Protein AF-A0A2V4IR05-F1 (afdb_monomer_lite)

Sequence (69 aa):
LAPFISVRPTLTREEAMSAAVEVATAMSDVLDIYFKTEPGETQDRLFTASDYLGQLACALLEHKPQVQP

Structure (mmCIF, N/CA/C/O backbone):
data_AF-A0A2V4IR05-F1
#
_entry.id   AF-A0A2V4IR05-F1
#
loop_
_atom_site.group_PDB
_atom_site.id
_atom_site.type_symbol
_atom_site.label_atom_id
_atom_site.label_alt_id
_atom_site.label_comp_id
_atom_site.label_asym_id
_atom_site.label_entity_id
_atom_site.label_seq_id
_atom_site.pdbx_PDB_ins_code
_atom_site.Cartn_x
_atom_site.Cartn_y
_atom_site.Cartn_z
_atom_site.occupancy
_atom_site.B_iso_or_equiv
_atom_site.auth_seq_id
_atom_site.auth_comp_id
_atom_site.auth_asym_id
_atom_site.auth_atom_id
_atom_site.pdbx_PDB_model_num
ATOM 1 N N . LEU A 1 1 ? 1.895 -18.122 -2.108 1.00 45.88 1 LEU A N 1
ATOM 2 C CA . LEU A 1 1 ? 1.747 -17.112 -3.180 1.00 45.88 1 LEU A CA 1
ATOM 3 C C . LEU A 1 1 ? 0.282 -16.712 -3.218 1.00 45.88 1 LEU A C 1
ATOM 5 O O . LEU A 1 1 ? -0.543 -17.552 -3.556 1.00 45.88 1 LEU A O 1
ATOM 9 N N . ALA A 1 2 ? -0.052 -15.511 -2.740 1.00 40.38 2 ALA A N 1
ATOM 10 C CA . ALA A 1 2 ? -1.435 -15.041 -2.718 1.00 40.38 2 ALA A CA 1
ATOM 11 C C . ALA A 1 2 ? -1.954 -14.916 -4.171 1.00 40.38 2 ALA A C 1
ATOM 13 O O . ALA A 1 2 ? -1.274 -14.283 -4.979 1.00 40.38 2 ALA A O 1
ATOM 14 N N . PRO A 1 3 ? -3.119 -15.495 -4.531 1.00 51.19 3 PRO A N 1
ATOM 15 C CA . PRO A 1 3 ? -3.579 -15.611 -5.925 1.00 51.19 3 PRO A CA 1
ATOM 16 C C . PRO A 1 3 ? -3.897 -14.284 -6.635 1.00 51.19 3 PRO A C 1
ATOM 18 O O . PRO A 1 3 ? -4.284 -14.295 -7.799 1.00 51.19 3 PRO A O 1
ATOM 21 N N . PHE A 1 4 ? -3.787 -13.149 -5.943 1.00 44.06 4 PHE A N 1
ATOM 22 C CA . PHE A 1 4 ? -4.341 -11.866 -6.381 1.00 44.06 4 PHE A CA 1
ATOM 23 C C . PHE A 1 4 ? -3.295 -10.858 -6.854 1.00 44.06 4 PHE A C 1
ATOM 25 O O . PHE A 1 4 ? -3.662 -9.795 -7.347 1.00 44.06 4 PHE A O 1
ATOM 32 N N . ILE A 1 5 ? -2.003 -11.177 -6.751 1.00 45.38 5 ILE A N 1
ATOM 33 C CA . ILE A 1 5 ? -0.951 -10.281 -7.229 1.00 45.38 5 ILE A CA 1
ATOM 34 C C . ILE A 1 5 ? -0.481 -10.766 -8.602 1.00 45.38 5 ILE A C 1
ATOM 36 O O . ILE A 1 5 ? 0.377 -11.638 -8.718 1.00 45.38 5 ILE A O 1
ATOM 40 N N . SER A 1 6 ? -1.046 -10.178 -9.658 1.00 45.16 6 SER A N 1
ATOM 41 C CA . SER A 1 6 ? -0.462 -10.240 -10.998 1.00 45.16 6 SER A CA 1
ATOM 42 C C . SER A 1 6 ? 0.346 -8.963 -11.221 1.00 45.16 6 SER A C 1
ATOM 44 O O . SER A 1 6 ? -0.197 -7.927 -11.597 1.00 45.16 6 SER A O 1
ATOM 46 N N . VAL A 1 7 ? 1.650 -9.013 -10.931 1.00 54.69 7 VAL A N 1
ATOM 47 C CA . VAL A 1 7 ? 2.565 -7.904 -11.235 1.00 54.69 7 VAL A CA 1
ATOM 48 C C . VAL A 1 7 ? 2.842 -7.930 -12.737 1.00 54.69 7 VAL A C 1
ATOM 50 O O . VAL A 1 7 ? 3.531 -8.818 -13.232 1.00 54.69 7 VAL A O 1
ATOM 53 N N . ARG A 1 8 ? 2.304 -6.964 -13.482 1.00 57.34 8 ARG A N 1
ATOM 54 C CA . ARG A 1 8 ? 2.705 -6.693 -14.870 1.00 57.34 8 ARG A CA 1
ATOM 55 C C . ARG A 1 8 ? 3.297 -5.285 -14.937 1.00 57.34 8 ARG A C 1
ATOM 57 O O . ARG A 1 8 ? 2.521 -4.346 -15.094 1.00 57.34 8 ARG A O 1
ATOM 64 N N . PRO A 1 9 ? 4.622 -5.088 -14.807 1.00 61.75 9 PRO A N 1
ATOM 65 C CA . PRO A 1 9 ? 5.175 -3.749 -14.862 1.00 61.75 9 PRO A CA 1
ATOM 66 C C . PRO A 1 9 ? 5.698 -3.454 -16.271 1.00 61.75 9 PRO A C 1
ATOM 68 O O . PRO A 1 9 ? 6.663 -4.051 -16.737 1.00 61.75 9 PRO A O 1
ATOM 71 N N . THR A 1 10 ? 5.057 -2.496 -16.937 1.00 69.62 10 THR A N 1
ATOM 72 C CA . THR A 1 10 ? 5.671 -1.668 -17.991 1.00 69.62 10 THR A CA 1
ATOM 73 C C . THR A 1 10 ? 6.403 -0.457 -17.403 1.00 69.62 10 THR A C 1
ATOM 75 O O . THR A 1 10 ? 6.896 0.374 -18.157 1.00 69.62 10 THR A O 1
ATOM 78 N N . LEU A 1 11 ? 6.437 -0.337 -16.071 1.00 70.00 11 LEU A N 1
ATOM 79 C CA . LEU A 1 11 ? 7.081 0.761 -15.360 1.00 70.00 11 LEU A CA 1
ATOM 80 C C . LEU A 1 11 ? 8.602 0.663 -15.485 1.00 70.00 11 LEU A C 1
ATOM 82 O O . LEU A 1 11 ? 9.189 -0.417 -15.391 1.00 70.00 11 LEU A O 1
ATOM 86 N N . THR A 1 12 ? 9.236 1.812 -15.658 1.00 83.50 12 THR A N 1
ATOM 87 C CA . THR A 1 12 ? 10.670 1.978 -15.459 1.00 83.50 12 THR A CA 1
ATOM 88 C C . THR A 1 12 ? 11.024 1.800 -13.981 1.00 83.50 12 THR A C 1
ATOM 90 O O . THR A 1 12 ? 10.189 1.927 -13.083 1.00 83.50 12 THR A O 1
ATOM 93 N N . ARG A 1 13 ? 12.307 1.549 -13.708 1.00 80.75 13 ARG A N 1
ATOM 94 C CA . ARG A 1 13 ? 12.812 1.401 -12.337 1.00 80.75 13 ARG A CA 1
ATOM 95 C C . ARG A 1 13 ? 12.527 2.621 -11.460 1.00 80.75 13 ARG A C 1
ATOM 97 O O . ARG A 1 13 ? 12.245 2.462 -10.276 1.00 80.75 13 ARG A O 1
ATOM 104 N N . GLU A 1 14 ? 12.617 3.816 -12.034 1.00 84.62 14 GLU A N 1
ATOM 105 C CA . GLU A 1 14 ? 12.354 5.071 -11.329 1.00 84.62 14 GLU A CA 1
ATOM 106 C C . GLU A 1 14 ? 10.872 5.201 -10.956 1.00 84.62 14 GLU A C 1
ATOM 108 O O . GLU A 1 14 ? 10.555 5.458 -9.796 1.00 84.62 14 GLU A O 1
ATOM 113 N N . GLU A 1 15 ? 9.964 4.910 -11.892 1.00 84.38 15 GLU A N 1
ATOM 114 C CA . GLU A 1 15 ? 8.518 4.907 -11.635 1.00 84.38 15 GLU A CA 1
ATOM 115 C C . GLU A 1 15 ? 8.129 3.865 -10.578 1.00 84.38 15 GLU A C 1
ATOM 117 O O . GLU A 1 15 ? 7.322 4.148 -9.695 1.00 84.38 15 GLU A O 1
ATOM 122 N N . ALA A 1 16 ? 8.737 2.677 -10.616 1.00 83.75 16 ALA A N 1
ATOM 123 C CA . ALA A 1 16 ? 8.506 1.645 -9.610 1.00 83.75 16 ALA A CA 1
ATOM 124 C C . ALA A 1 16 ? 9.004 2.058 -8.217 1.00 83.75 16 ALA A C 1
ATOM 126 O O . ALA A 1 16 ? 8.325 1.795 -7.227 1.00 83.75 16 ALA A O 1
ATOM 127 N N . MET A 1 17 ? 10.159 2.729 -8.121 1.00 84.88 17 MET A N 1
ATOM 128 C CA . MET A 1 17 ? 10.644 3.280 -6.851 1.00 84.88 17 MET A CA 1
ATOM 129 C C . MET A 1 17 ? 9.726 4.388 -6.330 1.00 84.88 17 MET A C 1
ATOM 131 O O . MET A 1 17 ? 9.417 4.385 -5.141 1.00 84.88 17 MET A O 1
ATOM 135 N N . SER A 1 18 ? 9.251 5.291 -7.193 1.00 86.88 18 SER A N 1
ATOM 136 C CA . SER A 1 18 ? 8.287 6.329 -6.798 1.00 86.88 18 SER A CA 1
ATOM 137 C C . SER A 1 18 ? 6.995 5.708 -6.267 1.00 86.88 18 SER A C 1
ATOM 139 O O . SER A 1 18 ? 6.558 6.029 -5.163 1.00 86.88 18 SER A O 1
ATOM 141 N N . ALA A 1 19 ? 6.435 4.740 -6.997 1.00 85.06 19 ALA A N 1
ATOM 142 C CA . ALA A 1 19 ? 5.243 4.016 -6.572 1.00 85.06 19 ALA A CA 1
ATOM 143 C C . ALA A 1 19 ? 5.471 3.248 -5.257 1.00 85.06 19 ALA A C 1
ATOM 145 O O . ALA A 1 19 ? 4.595 3.220 -4.398 1.00 85.06 19 ALA A O 1
ATOM 146 N N . ALA A 1 20 ? 6.652 2.653 -5.055 1.00 87.38 20 ALA A N 1
ATOM 147 C CA . ALA A 1 20 ? 6.976 1.967 -3.805 1.00 87.38 20 ALA A CA 1
ATOM 148 C C . ALA A 1 20 ? 6.971 2.921 -2.603 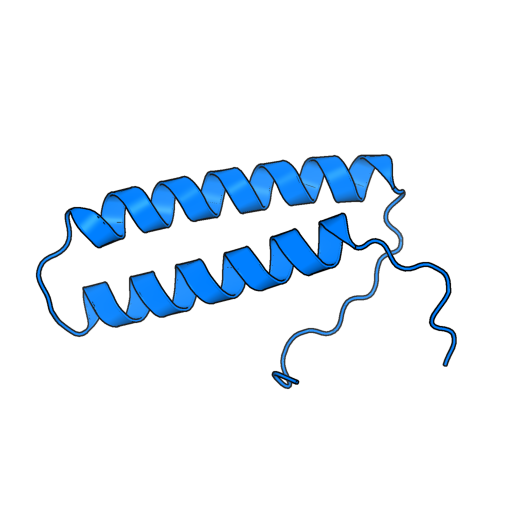1.00 87.38 20 ALA A C 1
ATOM 150 O O . ALA A 1 20 ? 6.499 2.547 -1.530 1.00 87.38 20 ALA A O 1
ATOM 151 N N . VAL A 1 21 ? 7.476 4.146 -2.782 1.00 88.50 21 VAL A N 1
ATOM 152 C CA . VAL A 1 21 ? 7.452 5.182 -1.741 1.00 88.50 21 VAL A CA 1
ATOM 153 C C . VAL A 1 21 ? 6.014 5.580 -1.415 1.00 88.50 21 VAL A C 1
ATOM 155 O O . VAL A 1 21 ? 5.657 5.598 -0.242 1.00 88.50 21 VAL A O 1
ATOM 158 N N . GLU A 1 22 ? 5.171 5.817 -2.422 1.00 88.19 22 GLU A N 1
ATOM 159 C CA . GLU A 1 22 ? 3.750 6.137 -2.213 1.00 88.19 22 GLU A CA 1
ATOM 160 C C . GLU A 1 22 ? 3.017 5.029 -1.445 1.00 88.19 22 GLU A C 1
ATOM 162 O O . GLU A 1 22 ? 2.288 5.302 -0.489 1.00 88.19 22 GLU A O 1
ATOM 167 N N . VAL A 1 23 ? 3.257 3.765 -1.806 1.00 88.62 23 VAL A N 1
ATOM 168 C CA . VAL A 1 23 ? 2.679 2.609 -1.107 1.00 88.62 23 VAL A CA 1
ATOM 169 C C . VAL A 1 23 ? 3.188 2.522 0.337 1.00 88.62 23 VAL A C 1
ATOM 171 O O . VAL A 1 23 ? 2.403 2.240 1.243 1.00 88.62 23 VAL A O 1
ATOM 174 N N . ALA A 1 24 ? 4.471 2.800 0.585 1.00 88.19 24 ALA A N 1
ATOM 175 C CA . ALA A 1 24 ? 5.029 2.826 1.937 1.00 88.19 24 ALA A CA 1
ATOM 176 C C . ALA A 1 24 ? 4.436 3.958 2.798 1.00 88.19 24 ALA A C 1
ATOM 178 O O . ALA A 1 24 ? 4.188 3.763 3.993 1.00 88.19 24 ALA A O 1
ATOM 179 N N . THR A 1 25 ? 4.159 5.123 2.204 1.00 89.25 25 THR A N 1
ATOM 180 C CA . THR A 1 25 ? 3.445 6.217 2.875 1.00 89.25 25 THR A CA 1
ATOM 181 C C . THR A 1 25 ? 2.018 5.801 3.222 1.00 89.25 25 THR A C 1
ATOM 183 O O . THR A 1 25 ? 1.635 5.890 4.385 1.00 89.25 25 THR A O 1
ATOM 186 N N . ALA A 1 26 ? 1.272 5.236 2.268 1.00 87.06 26 ALA A N 1
ATOM 187 C CA . ALA A 1 26 ? -0.085 4.749 2.517 1.00 87.06 26 ALA A CA 1
ATOM 188 C C . ALA A 1 26 ? -0.124 3.666 3.612 1.00 87.06 26 ALA A C 1
ATOM 190 O O . ALA A 1 26 ? -1.016 3.658 4.458 1.00 87.06 26 ALA A O 1
ATOM 191 N N . MET A 1 27 ? 0.866 2.768 3.642 1.00 89.56 27 MET A N 1
ATOM 192 C CA . MET A 1 27 ? 1.004 1.773 4.707 1.00 89.56 27 MET A CA 1
ATOM 193 C C . MET A 1 27 ? 1.233 2.427 6.075 1.00 89.56 27 MET A C 1
ATOM 195 O O . MET A 1 27 ? 0.657 1.982 7.065 1.00 89.56 27 MET A O 1
ATOM 199 N N . SER A 1 28 ? 2.039 3.490 6.134 1.00 89.69 28 SER A N 1
ATOM 200 C CA . SER A 1 28 ? 2.281 4.241 7.373 1.00 89.69 28 SER A CA 1
ATOM 201 C C . SER A 1 28 ? 0.995 4.879 7.907 1.00 89.69 28 SER A C 1
ATOM 203 O O . SER A 1 28 ? 0.725 4.774 9.102 1.00 89.69 28 SER A O 1
ATOM 205 N N . ASP A 1 29 ? 0.164 5.450 7.030 1.00 89.81 29 ASP A N 1
ATOM 206 C CA . ASP A 1 29 ? -1.131 6.031 7.411 1.00 89.81 29 ASP A CA 1
ATOM 207 C C . ASP A 1 29 ? -2.096 4.964 7.951 1.00 89.81 29 ASP A C 1
ATOM 209 O O . ASP A 1 29 ? -2.753 5.159 8.976 1.00 89.81 29 ASP A O 1
ATOM 213 N N . VAL A 1 30 ? -2.153 3.794 7.305 1.00 89.31 30 VAL A N 1
ATOM 214 C CA . VAL A 1 30 ? -2.975 2.664 7.772 1.00 89.31 30 VAL A CA 1
ATOM 215 C C . VAL A 1 30 ? -2.498 2.161 9.134 1.00 89.31 30 VAL A C 1
ATOM 217 O O . VAL A 1 30 ? -3.330 1.883 9.999 1.00 89.31 30 VAL A O 1
ATOM 220 N N . LEU A 1 31 ? -1.183 2.067 9.353 1.00 89.44 31 LEU A N 1
ATOM 221 C CA . LEU A 1 31 ? -0.619 1.647 10.637 1.00 89.44 31 LEU A CA 1
ATOM 222 C C . LEU A 1 31 ? -0.895 2.670 11.747 1.00 89.44 31 LEU A C 1
ATOM 224 O O . LEU A 1 31 ? -1.232 2.275 12.862 1.00 89.44 31 LEU A O 1
ATOM 228 N N . ASP A 1 32 ? -0.822 3.970 11.456 1.00 92.75 32 ASP A N 1
ATOM 229 C CA . ASP A 1 32 ? -1.181 5.020 12.416 1.00 92.75 32 ASP A CA 1
ATOM 230 C C . ASP A 1 32 ? -2.646 4.897 12.873 1.00 92.75 32 ASP A C 1
ATOM 232 O O . ASP A 1 32 ? -2.939 4.981 14.069 1.00 92.75 32 ASP A O 1
ATOM 236 N N . ILE A 1 33 ? -3.565 4.609 11.944 1.00 90.62 33 ILE A N 1
ATOM 237 C CA . ILE A 1 33 ? -4.977 4.353 12.262 1.00 90.62 33 ILE A CA 1
ATOM 238 C C . ILE A 1 33 ? -5.129 3.032 13.028 1.00 90.62 33 ILE A C 1
ATOM 240 O O . ILE A 1 33 ? -5.856 2.979 14.021 1.00 90.62 33 ILE A O 1
ATOM 244 N N . TYR A 1 34 ? -4.433 1.972 12.610 1.00 90.75 34 TYR A N 1
ATOM 245 C CA . TYR A 1 34 ? -4.460 0.657 13.257 1.00 90.75 34 TYR A CA 1
ATOM 246 C C . TYR A 1 34 ? -4.118 0.745 14.748 1.00 90.75 34 TYR A C 1
ATOM 248 O O . TYR A 1 34 ? -4.865 0.227 15.580 1.00 90.75 34 TYR A O 1
ATOM 256 N N . PHE A 1 35 ? -3.039 1.455 15.098 1.00 89.50 35 PHE A N 1
ATOM 257 C CA . PHE A 1 35 ? -2.601 1.609 16.489 1.00 89.50 35 PHE A CA 1
ATOM 258 C C . PHE A 1 35 ? -3.546 2.462 17.347 1.00 89.50 35 PHE A C 1
ATOM 260 O O . PHE A 1 35 ? -3.495 2.377 18.572 1.00 89.50 35 PHE A O 1
ATOM 267 N N . LYS A 1 36 ? -4.413 3.268 16.724 1.00 92.19 36 LYS A N 1
ATOM 268 C CA . LYS A 1 36 ? -5.429 4.090 17.403 1.00 92.19 36 LYS A CA 1
ATOM 269 C C . LYS A 1 36 ? -6.807 3.427 17.452 1.00 92.19 36 LYS A C 1
ATOM 271 O O . LYS A 1 36 ? -7.681 3.908 18.168 1.00 92.19 36 LYS A O 1
ATOM 276 N N . THR A 1 37 ? -7.015 2.361 16.682 1.00 90.75 37 THR A N 1
ATOM 277 C CA . THR A 1 37 ? -8.299 1.660 16.574 1.00 90.75 37 THR A CA 1
ATOM 278 C C . THR A 1 37 ? -8.433 0.627 17.687 1.00 90.75 37 THR A C 1
ATOM 280 O O . THR A 1 37 ? -7.479 -0.085 17.999 1.00 90.75 37 THR A O 1
ATOM 283 N N . GLU A 1 38 ? -9.621 0.530 18.286 1.00 91.12 38 GLU A N 1
ATOM 284 C CA . GLU A 1 38 ? -9.905 -0.495 19.290 1.00 91.12 38 GLU A CA 1
ATOM 285 C C . GLU A 1 38 ? -9.855 -1.910 18.689 1.00 91.12 38 GLU A C 1
ATOM 287 O O . GLU A 1 38 ? -10.219 -2.097 17.522 1.00 91.12 38 GLU A O 1
ATOM 292 N N . PRO A 1 39 ? -9.452 -2.924 19.476 1.00 90.50 39 PRO A N 1
ATOM 293 C CA . PRO A 1 39 ? -9.426 -4.300 19.006 1.00 90.50 39 PRO A CA 1
ATOM 294 C C . PRO A 1 39 ? -10.785 -4.800 18.523 1.00 90.50 39 PRO A C 1
ATOM 296 O O . PRO A 1 39 ? -11.804 -4.631 19.191 1.00 90.50 39 PRO A O 1
ATOM 299 N N . GLY A 1 40 ? -10.786 -5.455 17.364 1.00 90.75 40 GLY A N 1
ATOM 300 C CA . GLY A 1 40 ? -11.982 -6.002 16.737 1.00 90.75 40 GLY A CA 1
ATOM 301 C C . GLY A 1 40 ? -11.871 -6.040 15.218 1.00 90.75 40 GLY A C 1
ATOM 302 O O . GLY A 1 40 ? -10.809 -5.808 14.644 1.00 90.75 40 GLY A O 1
ATOM 303 N N . GLU A 1 41 ? -13.001 -6.277 14.556 1.00 89.69 41 GLU A N 1
ATOM 304 C CA . GLU A 1 41 ? -13.054 -6.503 13.107 1.00 89.69 41 GLU A CA 1
ATOM 305 C C . GLU A 1 41 ? -12.430 -5.357 12.290 1.00 89.69 41 GLU A C 1
ATOM 307 O O . GLU A 1 41 ? -11.762 -5.587 11.282 1.00 89.69 41 GLU A O 1
ATOM 312 N N . THR A 1 42 ? -12.606 -4.108 12.726 1.00 85.50 42 THR A N 1
ATOM 313 C CA . THR A 1 42 ? -11.996 -2.945 12.067 1.00 85.50 42 THR A CA 1
ATOM 314 C C . THR A 1 42 ? -10.472 -2.965 12.181 1.00 85.50 42 THR A C 1
ATOM 316 O O . THR A 1 42 ? -9.789 -2.703 11.191 1.00 85.50 42 THR A O 1
ATOM 319 N N . GLN A 1 43 ? -9.930 -3.314 13.351 1.00 88.50 43 GLN A N 1
ATOM 320 C CA . GLN A 1 43 ? -8.488 -3.433 13.561 1.00 88.50 43 GLN A CA 1
ATOM 321 C C . GLN A 1 43 ? -7.904 -4.584 12.719 1.00 88.50 43 GLN A C 1
ATOM 323 O O . GLN A 1 43 ? -6.894 -4.389 12.046 1.00 88.50 43 GLN A O 1
ATOM 328 N N . ASP A 1 44 ? -8.584 -5.731 12.636 1.00 90.19 44 ASP A N 1
ATOM 329 C CA . ASP A 1 44 ? -8.157 -6.871 11.805 1.00 90.19 44 ASP A CA 1
ATOM 330 C C . ASP A 1 44 ? -8.136 -6.535 10.302 1.00 90.19 44 ASP A C 1
ATOM 332 O O . ASP A 1 44 ? -7.227 -6.926 9.557 1.00 90.19 44 ASP A O 1
ATOM 336 N N . ARG A 1 45 ? -9.125 -5.761 9.835 1.00 87.19 45 ARG A N 1
ATOM 337 C CA . ARG A 1 45 ? -9.169 -5.262 8.451 1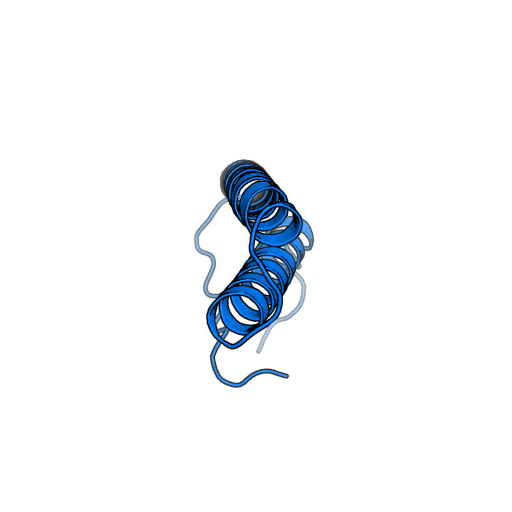.00 87.19 45 ARG A CA 1
ATOM 338 C C . ARG A 1 45 ? -8.014 -4.304 8.161 1.00 87.19 45 ARG A C 1
ATOM 340 O O . ARG A 1 45 ? -7.414 -4.399 7.092 1.00 87.19 45 ARG A O 1
ATOM 347 N N . LEU A 1 46 ? -7.681 -3.416 9.099 1.00 89.31 46 LEU A N 1
ATOM 348 C CA . LEU A 1 46 ? -6.541 -2.501 8.976 1.00 89.31 46 LEU A CA 1
ATOM 349 C C . LEU A 1 46 ? -5.205 -3.257 8.963 1.00 89.31 46 LEU A C 1
ATOM 351 O O . LEU A 1 46 ? -4.345 -2.943 8.142 1.00 89.31 46 LEU A O 1
ATOM 355 N N . PHE A 1 47 ? -5.056 -4.301 9.785 1.00 87.12 47 PHE A N 1
ATOM 356 C CA . PHE A 1 47 ? -3.890 -5.187 9.735 1.00 87.12 47 PHE A CA 1
ATOM 357 C C . PHE A 1 47 ? -3.741 -5.830 8.352 1.00 87.12 47 PHE A C 1
ATOM 359 O O . PHE A 1 47 ? -2.691 -5.716 7.721 1.00 87.12 47 PHE A O 1
ATOM 366 N N . THR A 1 48 ? -4.821 -6.422 7.838 1.00 88.44 48 THR A N 1
ATOM 367 C CA . THR A 1 48 ? -4.839 -7.060 6.511 1.00 88.44 48 THR A CA 1
ATOM 368 C C . THR A 1 48 ? -4.497 -6.064 5.398 1.00 88.44 48 THR A C 1
ATOM 370 O O . THR A 1 48 ? -3.738 -6.384 4.484 1.00 88.44 48 THR A O 1
ATOM 373 N N . ALA A 1 49 ? -5.021 -4.837 5.479 1.00 86.94 49 ALA A N 1
ATOM 374 C CA . ALA A 1 49 ? -4.704 -3.775 4.530 1.00 86.94 49 ALA A CA 1
ATOM 375 C C . ALA A 1 49 ? -3.221 -3.370 4.593 1.00 86.94 49 ALA A C 1
ATOM 377 O O . ALA A 1 49 ? -2.590 -3.211 3.549 1.00 86.94 49 ALA A O 1
ATOM 378 N N . SER A 1 50 ? -2.651 -3.247 5.797 1.00 87.31 50 SER A N 1
ATOM 379 C CA . SER A 1 50 ? -1.233 -2.917 5.978 1.00 87.31 50 SER A CA 1
ATOM 380 C C . SER A 1 50 ? -0.305 -4.005 5.425 1.00 87.31 50 SER A C 1
ATOM 382 O O . SER A 1 50 ? 0.655 -3.687 4.727 1.00 87.31 50 SER A O 1
ATOM 384 N N . ASP A 1 51 ? -0.639 -5.282 5.640 1.00 87.81 51 ASP A N 1
ATOM 385 C CA . ASP A 1 51 ? 0.119 -6.419 5.109 1.00 87.81 51 ASP A CA 1
ATOM 386 C C . ASP A 1 51 ? 0.107 -6.435 3.572 1.00 87.81 51 ASP A C 1
ATOM 388 O O . ASP A 1 51 ? 1.150 -6.582 2.932 1.00 87.81 51 ASP A O 1
ATOM 392 N N . TYR A 1 52 ? -1.057 -6.183 2.963 1.00 86.00 52 TYR A N 1
ATOM 393 C CA . TYR A 1 52 ? -1.183 -6.102 1.507 1.00 86.00 52 TYR A 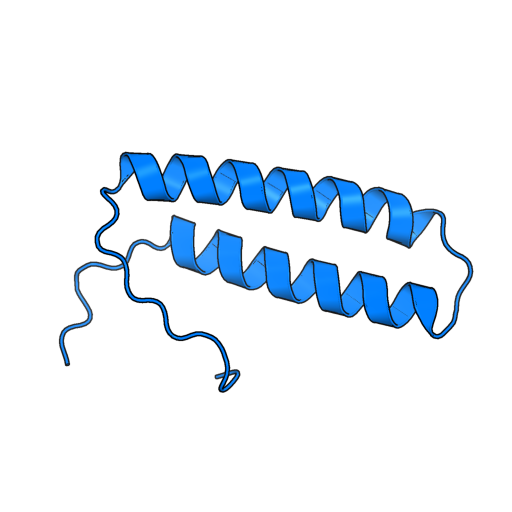CA 1
ATOM 394 C C . TYR A 1 52 ? -0.347 -4.962 0.906 1.00 86.00 52 TYR A C 1
ATOM 396 O O . TYR A 1 52 ? 0.354 -5.161 -0.091 1.00 86.00 52 TYR A O 1
ATOM 404 N N . LEU A 1 53 ? -0.385 -3.774 1.517 1.00 85.88 53 LEU A N 1
ATOM 405 C CA . LEU A 1 53 ? 0.431 -2.638 1.081 1.00 85.88 53 LEU A CA 1
ATOM 406 C C . LEU A 1 53 ? 1.930 -2.941 1.229 1.00 85.88 53 LEU A C 1
ATOM 408 O O . LEU A 1 53 ? 2.703 -2.636 0.321 1.00 85.88 53 LEU A O 1
ATOM 412 N N . GLY A 1 54 ? 2.335 -3.619 2.305 1.00 85.00 54 GLY A N 1
ATOM 413 C CA . GLY A 1 54 ? 3.713 -4.072 2.496 1.00 85.00 54 GLY A CA 1
ATOM 414 C C . GLY A 1 54 ? 4.187 -5.003 1.378 1.00 85.00 54 GLY A C 1
ATOM 415 O O . GLY A 1 54 ? 5.249 -4.780 0.793 1.00 85.00 54 GLY A O 1
ATOM 416 N N . GLN A 1 55 ? 3.372 -5.994 1.006 1.00 85.31 55 GLN A N 1
ATOM 417 C CA . GLN A 1 55 ? 3.679 -6.900 -0.107 1.00 85.31 55 GLN A CA 1
ATOM 418 C C . GLN A 1 55 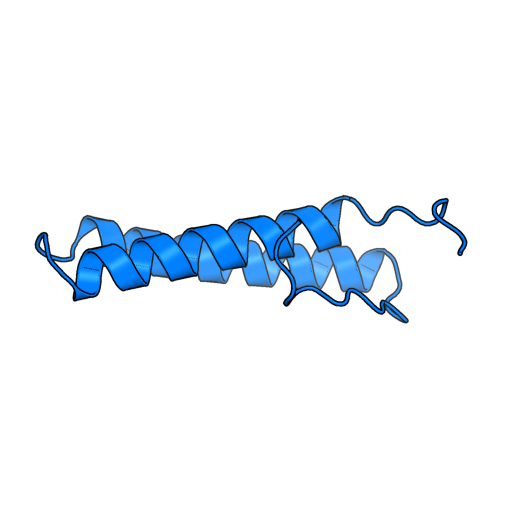? 3.828 -6.152 -1.443 1.00 85.31 55 GLN A C 1
ATOM 420 O O . GLN A 1 55 ? 4.738 -6.456 -2.219 1.00 85.31 55 GLN A O 1
ATOM 425 N N . LEU A 1 56 ? 2.976 -5.155 -1.708 1.00 82.62 56 LEU A N 1
ATOM 426 C CA . LEU A 1 56 ? 3.047 -4.339 -2.922 1.00 82.62 56 LEU A CA 1
ATOM 427 C C . LEU A 1 56 ? 4.318 -3.476 -2.961 1.00 82.62 56 LEU A C 1
ATOM 429 O O . LEU A 1 56 ? 5.003 -3.453 -3.985 1.00 82.62 56 LEU A O 1
ATOM 433 N N . ALA A 1 57 ? 4.668 -2.818 -1.852 1.00 84.00 57 ALA A N 1
ATOM 434 C CA . ALA A 1 57 ? 5.901 -2.039 -1.748 1.00 84.00 57 ALA A CA 1
ATOM 435 C C . ALA A 1 57 ? 7.136 -2.924 -1.974 1.00 84.00 57 ALA A C 1
ATOM 437 O O . ALA A 1 57 ? 8.013 -2.568 -2.760 1.00 84.00 57 ALA A O 1
ATOM 438 N N . CYS A 1 58 ? 7.181 -4.112 -1.359 1.00 83.44 58 CYS A N 1
ATOM 439 C CA . CYS A 1 58 ? 8.253 -5.080 -1.587 1.00 83.44 58 CYS A CA 1
ATOM 440 C C . CYS A 1 58 ? 8.344 -5.506 -3.058 1.00 83.44 58 CYS A C 1
ATOM 442 O O . CYS A 1 58 ? 9.435 -5.495 -3.621 1.00 83.44 58 CYS A O 1
ATOM 444 N N . ALA A 1 59 ? 7.223 -5.828 -3.707 1.00 80.75 59 ALA A N 1
ATOM 445 C CA . ALA A 1 59 ? 7.216 -6.229 -5.114 1.00 80.75 59 ALA A CA 1
ATOM 446 C C . ALA A 1 59 ? 7.742 -5.122 -6.050 1.00 80.75 59 ALA A C 1
ATOM 448 O O . ALA A 1 59 ? 8.488 -5.409 -6.989 1.00 80.75 59 ALA A O 1
ATOM 449 N N . LEU A 1 60 ? 7.390 -3.863 -5.775 1.00 79.56 60 LEU A N 1
ATOM 450 C CA . LEU A 1 60 ? 7.880 -2.702 -6.522 1.00 79.56 60 LEU A CA 1
ATOM 451 C C . LEU A 1 60 ? 9.380 -2.462 -6.291 1.00 79.56 60 LEU A C 1
ATOM 453 O O . LEU A 1 60 ? 10.113 -2.224 -7.250 1.00 79.56 60 LEU A O 1
ATOM 457 N N . LEU A 1 61 ? 9.849 -2.580 -5.042 1.00 82.00 61 LEU A N 1
ATOM 458 C CA . LEU A 1 61 ? 11.265 -2.423 -4.682 1.00 82.00 61 LEU A CA 1
ATOM 459 C C . LEU A 1 61 ? 12.149 -3.528 -5.256 1.00 82.00 61 LEU A C 1
ATOM 461 O O . LEU A 1 61 ? 13.277 -3.264 -5.672 1.00 82.00 61 LEU A O 1
ATOM 465 N N . GLU A 1 62 ? 11.658 -4.767 -5.268 1.00 79.94 62 GLU A N 1
ATOM 466 C CA . GLU A 1 62 ? 12.435 -5.898 -5.757 1.00 79.94 62 GLU A CA 1
ATOM 467 C C . GLU A 1 62 ? 12.732 -5.790 -7.255 1.00 79.94 62 GLU A C 1
ATOM 469 O O . GLU A 1 62 ? 13.755 -6.328 -7.676 1.00 79.94 62 GLU A O 1
ATOM 474 N N . HIS A 1 63 ? 11.877 -5.105 -8.035 1.00 66.56 63 HIS A N 1
ATOM 475 C CA . HIS A 1 63 ? 12.018 -4.824 -9.472 1.00 66.56 63 HIS A CA 1
ATOM 476 C C . HIS A 1 63 ? 12.838 -5.894 -10.223 1.00 6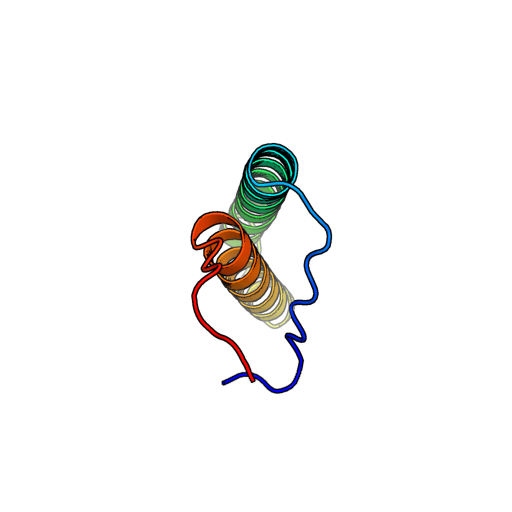6.56 63 HIS A C 1
ATOM 478 O O . HIS A 1 63 ? 13.816 -5.577 -10.902 1.00 66.56 63 HIS A O 1
ATOM 484 N N . LYS A 1 64 ? 12.506 -7.186 -10.062 1.00 57.38 64 LYS A N 1
ATOM 485 C CA . LYS A 1 64 ? 13.331 -8.293 -10.574 1.00 57.38 64 LYS A CA 1
ATOM 486 C C . LYS A 1 64 ? 13.121 -8.439 -12.085 1.00 57.38 64 LYS A C 1
ATOM 488 O O . LYS A 1 64 ? 12.117 -9.018 -12.486 1.00 57.38 64 LYS A O 1
ATOM 493 N N . PRO A 1 65 ? 14.062 -8.007 -12.949 1.00 49.28 65 PRO A N 1
ATOM 494 C CA . PRO A 1 65 ? 13.904 -8.086 -14.402 1.00 49.28 65 PRO A CA 1
ATOM 495 C C . PRO A 1 65 ? 14.297 -9.470 -1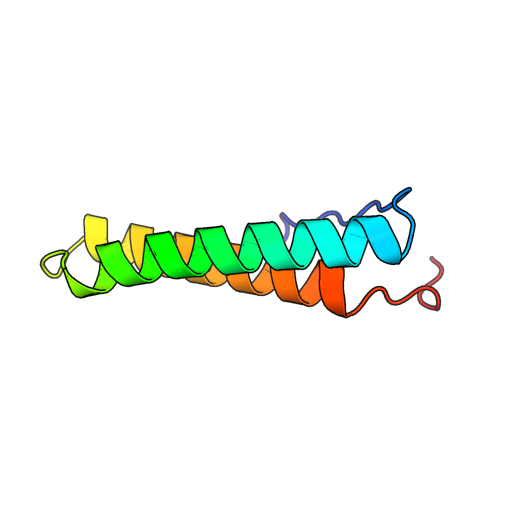4.958 1.00 49.28 65 PRO A C 1
ATOM 497 O O . PRO A 1 65 ? 14.243 -9.688 -16.161 1.00 49.28 65 PRO A O 1
ATOM 500 N N . GLN A 1 66 ? 14.756 -10.389 -14.098 1.00 42.03 66 GLN A N 1
ATOM 501 C CA . GLN A 1 66 ? 15.416 -11.648 -14.476 1.00 42.03 66 GLN A CA 1
ATOM 502 C C . GLN A 1 66 ? 14.518 -12.891 -14.355 1.00 42.03 66 GLN A C 1
ATOM 504 O O . GLN A 1 66 ? 14.993 -14.003 -14.563 1.00 42.03 66 GLN A O 1
ATOM 509 N N . VAL A 1 67 ? 13.231 -12.727 -14.036 1.00 39.88 67 VAL A N 1
ATOM 510 C CA . VAL A 1 67 ? 12.258 -13.827 -14.087 1.00 39.88 67 VAL A CA 1
ATOM 511 C C . VAL A 1 67 ? 11.501 -13.713 -15.410 1.00 39.88 67 VAL A C 1
ATOM 513 O O . VAL A 1 67 ? 10.578 -12.912 -15.538 1.00 39.88 67 VAL A O 1
ATOM 516 N N . GLN A 1 68 ? 11.954 -14.463 -16.414 1.00 26.42 68 GLN A N 1
ATOM 517 C CA . GLN A 1 68 ? 11.225 -14.688 -17.667 1.00 26.42 68 GLN A CA 1
ATOM 518 C C . GLN A 1 68 ? 10.288 -15.907 -17.528 1.00 26.42 68 GLN A C 1
ATOM 520 O O . GLN A 1 68 ? 10.549 -16.743 -16.659 1.00 26.42 68 GLN A O 1
ATOM 525 N N . PRO A 1 69 ? 9.194 -15.975 -18.318 1.00 43.53 69 PRO A N 1
ATOM 526 C CA . PRO A 1 69 ? 8.215 -17.067 -18.279 1.00 43.53 69 PRO A CA 1
ATOM 527 C C . PRO A 1 69 ? 8.803 -18.448 -18.584 1.00 43.53 69 PRO A C 1
ATOM 529 O O . PRO A 1 69 ? 9.777 -18.525 -19.367 1.00 43.53 69 PRO A O 1
#

pLDDT: mean 77.55, std 17.24, range [26.42, 92.75]

Secondary structure (DSSP, 8-state):
--TT--------HHHHHHHHHHHHHHHHHHHHHHHHSPTTHHHHHHHHHHHHHHHHHHHHHH--TT---

Organism: NCBI:txid1306993

Foldseek 3Di:
DPPPDDDDDPDDLVRLLVVLVVLVVVLVVLVVVLVVDDDDDSNVVSVVSSVVSVVSSVVSNPPDPPDDD

Radius of gyration: 14.16 Å; chains: 1; bounding box: 28×23×38 Å